Protein AF-A0A800CDN9-F1 (afdb_monomer)

Nearest PDB structures (foldseek):
  4un1-assembly2_C  TM=9.122E-01  e=7.884E-04  Desulfovibrio desulfuricans
  4czd-assembly2_D  TM=8.845E-01  e=5.701E-03  Desulfovibrio desulfuricans
  2efo-assembly1_A  TM=8.044E-01  e=6.541E-02  Sulfurisphaera tokodaii str. 7
  2l7m-assembly1_P  TM=6.848E-01  e=1.889E+00  Homo sapiens
  2lkx-assembly1_A  TM=4.876E-01  e=1.115E+00  Homo sapiens

Sequence (70 aa):
MDAIDRAIINNLQKGFPICVRPYQQAAEAIGIDEEELIQRLQTMLEDKRLSRFGPLYHAERMGGGLSLCA

Mean predicted aligned error: 6.23 Å

Foldseek 3Di:
DDPLLVLLVVQCVVHFDDDPLRLQVSQVVSVHHSVVSVVSVVVCCVVCVDVDDDDDDDVVVVVDDDDDDD

Radius of gyration: 14.91 Å; Cα contacts (8 Å, |Δi|>4): 40; chains: 1; bounding box: 44×17×28 Å

Solvent-accessible surface area (backbone atoms only — not comparable to full-atom values): 4545 Å² total; per-residue (Å²): 132,58,74,63,58,49,49,50,53,64,50,51,73,79,48,74,67,91,61,98,56,32,58,48,57,54,15,58,77,73,75,50,52,42,68,58,49,52,52,53,51,50,52,32,43,75,72,55,77,34,88,75,88,77,90,84,79,64,50,62,84,72,77,43,87,86,76,90,82,129

Structure (mmCIF, N/CA/C/O back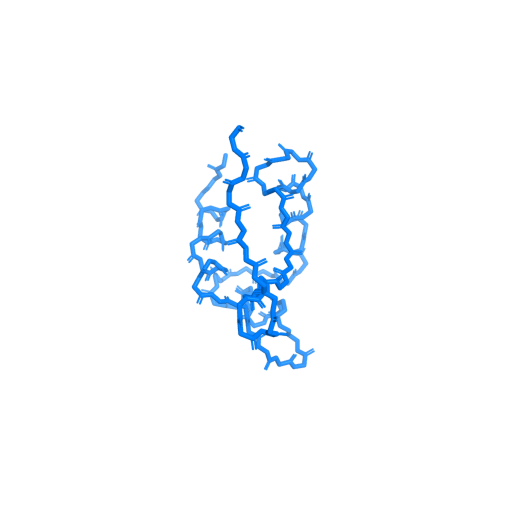bone):
data_AF-A0A800CDN9-F1
#
_entry.id   AF-A0A800CDN9-F1
#
loop_
_atom_site.group_PDB
_atom_site.id
_atom_site.type_symbol
_atom_site.label_atom_id
_atom_site.label_alt_id
_atom_site.label_comp_id
_atom_site.label_asym_id
_atom_site.label_entity_id
_atom_site.label_seq_id
_atom_site.pdbx_PDB_ins_code
_atom_site.Cartn_x
_atom_site.Cartn_y
_atom_site.Cartn_z
_atom_site.occupancy
_atom_site.B_iso_or_equiv
_atom_site.auth_seq_id
_atom_site.auth_comp_id
_atom_site.auth_asym_id
_atom_site.auth_atom_id
_atom_site.pdbx_PDB_model_num
ATOM 1 N N . MET A 1 1 ? -2.729 -2.533 15.843 1.00 70.06 1 MET A N 1
ATOM 2 C CA . MET A 1 1 ? -2.911 -2.925 14.435 1.00 70.06 1 MET A CA 1
ATOM 3 C C . MET A 1 1 ? -4.113 -3.833 14.387 1.00 70.06 1 MET A C 1
ATOM 5 O O . MET A 1 1 ? -4.071 -4.905 14.994 1.00 70.06 1 MET A O 1
ATOM 9 N N . ASP A 1 2 ? -5.195 -3.341 13.804 1.00 89.69 2 ASP A N 1
ATOM 10 C CA . ASP A 1 2 ? -6.464 -4.061 13.733 1.00 89.69 2 ASP A CA 1
ATOM 11 C C . ASP A 1 2 ? -6.483 -5.060 12.555 1.00 89.69 2 ASP A C 1
ATOM 13 O O . ASP A 1 2 ? -5.460 -5.319 11.907 1.00 89.69 2 ASP A O 1
ATOM 17 N N . ALA A 1 3 ? -7.630 -5.703 12.323 1.00 93.06 3 ALA A N 1
ATOM 18 C CA . ALA A 1 3 ? -7.782 -6.670 11.239 1.00 93.06 3 ALA A CA 1
ATOM 19 C C . ALA A 1 3 ? -7.691 -6.022 9.844 1.00 93.06 3 ALA A C 1
ATOM 21 O O . ALA A 1 3 ? -7.171 -6.652 8.922 1.00 93.06 3 ALA A O 1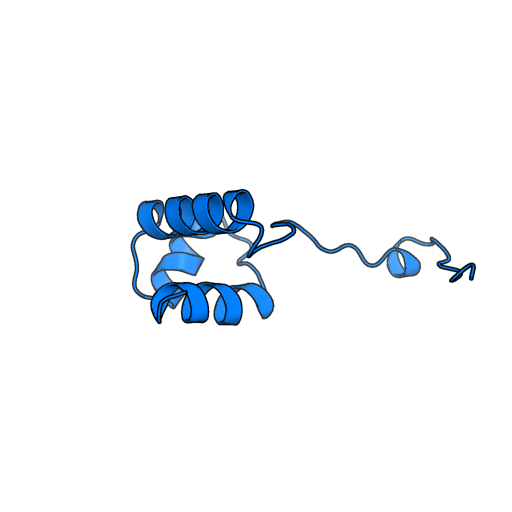
ATOM 22 N N . ILE A 1 4 ? -8.146 -4.774 9.700 1.00 93.19 4 ILE A N 1
ATOM 23 C CA . ILE A 1 4 ? -8.147 -4.036 8.432 1.00 93.19 4 ILE A CA 1
ATOM 24 C C . ILE A 1 4 ? -6.723 -3.599 8.093 1.00 93.19 4 ILE A C 1
ATOM 26 O O . ILE A 1 4 ? -6.264 -3.846 6.984 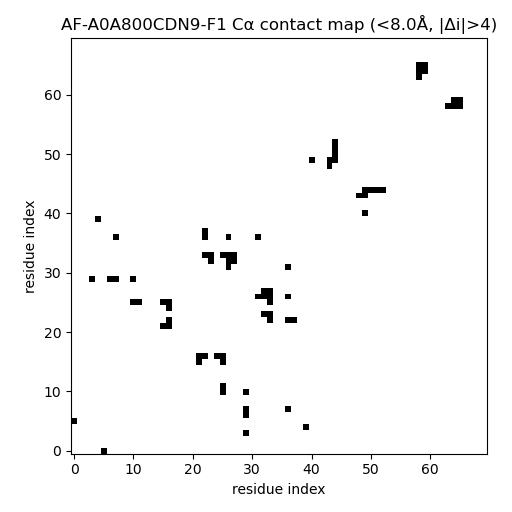1.00 93.19 4 ILE A O 1
ATOM 30 N N . ASP A 1 5 ? -5.968 -3.072 9.056 1.00 92.25 5 ASP A N 1
ATOM 31 C CA . ASP A 1 5 ? -4.557 -2.714 8.888 1.00 92.25 5 ASP A CA 1
ATOM 32 C C . ASP A 1 5 ? -3.730 -3.919 8.412 1.00 92.25 5 ASP A C 1
ATOM 34 O O . ASP A 1 5 ? -2.892 -3.814 7.515 1.00 92.25 5 ASP A O 1
ATOM 38 N N . ARG A 1 6 ? -3.988 -5.102 8.990 1.00 93.06 6 ARG A N 1
ATOM 39 C CA . ARG A 1 6 ? -3.364 -6.361 8.553 1.00 93.06 6 ARG A CA 1
ATOM 40 C C . ARG A 1 6 ? -3.760 -6.722 7.127 1.00 93.06 6 ARG A C 1
ATOM 42 O O . ARG A 1 6 ? -2.900 -7.154 6.362 1.00 93.06 6 ARG A O 1
ATOM 49 N N . ALA A 1 7 ? -5.033 -6.566 6.770 1.00 93.44 7 ALA A N 1
ATOM 50 C CA . ALA A 1 7 ? -5.509 -6.819 5.415 1.00 93.44 7 ALA A CA 1
ATOM 51 C C . ALA A 1 7 ? -4.851 -5.869 4.403 1.00 93.44 7 ALA A C 1
ATOM 53 O O . ALA A 1 7 ? -4.370 -6.340 3.375 1.00 93.44 7 ALA A O 1
ATOM 54 N N . ILE A 1 8 ? -4.736 -4.577 4.735 1.00 93.19 8 ILE A N 1
ATOM 55 C CA . ILE A 1 8 ? -4.035 -3.564 3.935 1.00 93.19 8 ILE A CA 1
ATOM 56 C C . ILE A 1 8 ? -2.591 -3.999 3.693 1.00 93.19 8 ILE A C 1
ATOM 58 O O . ILE A 1 8 ? -2.184 -4.156 2.544 1.00 93.19 8 ILE A O 1
ATOM 62 N N . ILE A 1 9 ? -1.825 -4.270 4.751 1.00 91.69 9 ILE A N 1
ATOM 63 C CA . ILE A 1 9 ? -0.411 -4.649 4.621 1.00 91.69 9 ILE A CA 1
ATOM 64 C C . ILE A 1 9 ? -0.259 -5.918 3.773 1.00 91.69 9 ILE A C 1
ATOM 66 O O . ILE A 1 9 ? 0.530 -5.936 2.830 1.00 91.69 9 ILE A O 1
ATOM 70 N N . ASN A 1 10 ? -1.044 -6.9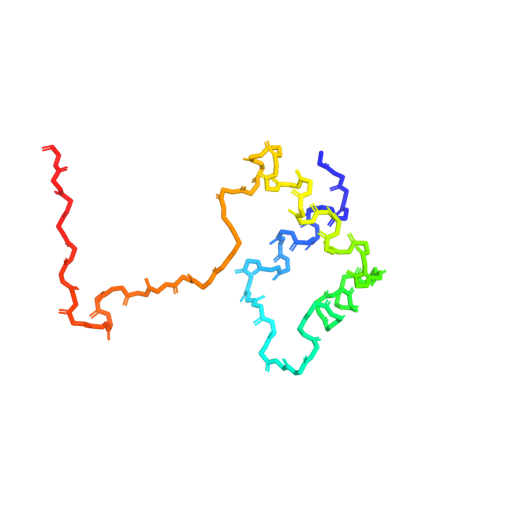58 4.055 1.00 91.44 10 ASN A N 1
ATOM 71 C CA . ASN A 1 10 ? -0.958 -8.230 3.336 1.00 91.44 10 ASN A CA 1
ATOM 72 C C . ASN A 1 10 ? -1.355 -8.117 1.857 1.00 91.44 10 ASN A C 1
ATOM 74 O O . ASN A 1 10 ? -0.838 -8.868 1.027 1.00 91.44 10 ASN A O 1
ATOM 78 N N . ASN A 1 11 ? -2.297 -7.232 1.522 1.00 90.88 11 ASN A N 1
ATOM 79 C CA . ASN A 1 11 ? -2.725 -7.021 0.143 1.00 90.88 11 ASN A CA 1
ATOM 80 C C . ASN A 1 11 ? -1.663 -6.219 -0.624 1.00 90.88 11 ASN A C 1
ATOM 82 O O . ASN A 1 11 ? -1.157 -6.685 -1.644 1.00 90.88 11 ASN A O 1
ATOM 86 N N . LEU A 1 12 ? -1.224 -5.089 -0.061 1.00 89.06 12 LEU A N 1
ATOM 87 C CA . LEU A 1 12 ? -0.286 -4.177 -0.718 1.00 89.06 12 LEU A CA 1
ATOM 88 C C . LEU A 1 12 ? 1.137 -4.741 -0.850 1.00 89.06 12 LEU A C 1
ATOM 90 O O . LEU A 1 12 ? 1.866 -4.362 -1.765 1.00 89.06 12 LEU A O 1
ATOM 94 N N . GLN A 1 13 ? 1.540 -5.682 0.010 1.00 87.25 13 GLN A N 1
ATOM 95 C CA . GLN A 1 13 ? 2.820 -6.389 -0.123 1.00 87.25 13 GLN A CA 1
ATOM 96 C C . GLN A 1 13 ? 2.903 -7.274 -1.373 1.00 87.25 13 GLN A C 1
ATOM 98 O O . GLN A 1 13 ? 4.002 -7.513 -1.873 1.00 87.25 13 GLN A O 1
ATOM 103 N N . LYS A 1 14 ? 1.769 -7.766 -1.887 1.00 85.25 14 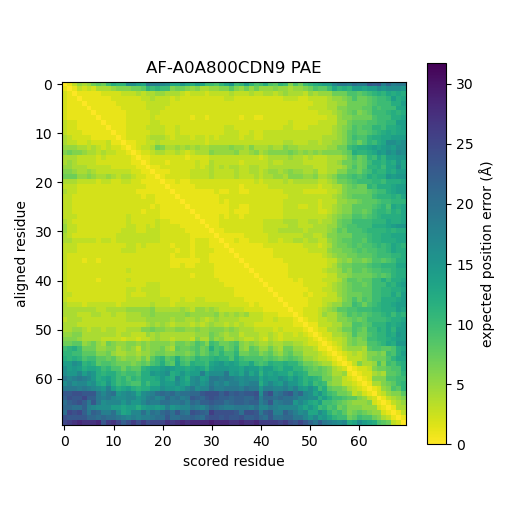LYS A N 1
ATOM 104 C CA . LYS A 1 14 ? 1.738 -8.570 -3.121 1.00 85.25 14 LYS A CA 1
ATOM 105 C C . LYS A 1 14 ? 1.903 -7.706 -4.369 1.00 85.25 14 LYS A C 1
ATOM 107 O O . LYS A 1 14 ? 2.291 -8.214 -5.418 1.00 85.25 14 LYS A O 1
ATOM 112 N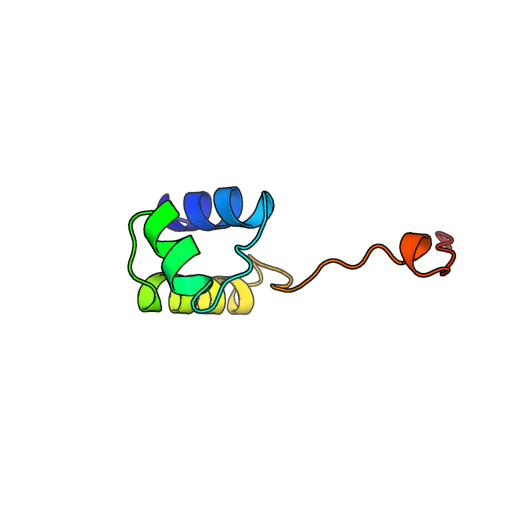 N . GLY A 1 15 ? 1.611 -6.417 -4.248 1.00 85.12 15 GLY A N 1
ATOM 113 C CA . GLY A 1 15 ? 1.693 -5.437 -5.315 1.00 85.12 15 GLY A CA 1
ATOM 114 C C . GLY A 1 15 ? 0.704 -4.300 -5.092 1.00 85.12 15 GLY A C 1
ATOM 115 O O . GLY A 1 15 ? -0.244 -4.416 -4.319 1.00 85.12 15 GLY A O 1
ATOM 116 N N . PHE A 1 16 ? 0.927 -3.199 -5.803 1.00 88.94 16 PHE A N 1
ATOM 117 C CA . PHE A 1 16 ? 0.011 -2.065 -5.845 1.00 88.94 16 PHE A CA 1
ATOM 118 C C . PHE A 1 16 ? -0.557 -1.948 -7.268 1.00 88.94 16 PHE A C 1
ATOM 120 O O . PHE A 1 16 ? 0.223 -2.047 -8.222 1.00 88.94 16 PHE A O 1
ATOM 127 N N . PRO A 1 17 ? -1.883 -1.796 -7.446 1.00 90.50 17 PRO A N 1
ATOM 128 C CA . PRO A 1 17 ? -2.492 -1.734 -8.772 1.00 90.50 17 PRO A CA 1
ATOM 129 C C . PRO A 1 17 ? -1.954 -0.545 -9.580 1.00 90.50 17 PRO A C 1
ATOM 131 O O . PRO A 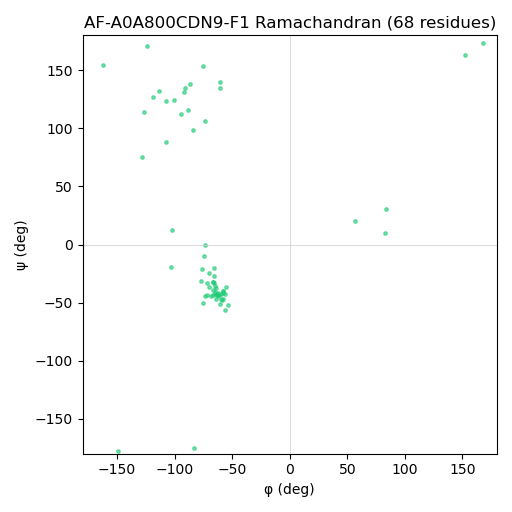1 17 ? -1.766 0.550 -9.056 1.00 90.50 17 PRO A O 1
ATOM 134 N N . ILE A 1 18 ? -1.720 -0.763 -10.877 1.00 91.75 18 ILE A N 1
ATOM 135 C CA . ILE A 1 18 ? -1.262 0.267 -11.819 1.00 91.75 18 ILE A CA 1
ATOM 136 C C . ILE A 1 18 ? -2.441 0.616 -12.729 1.00 91.75 18 ILE A C 1
ATOM 138 O O . ILE A 1 18 ? -2.649 0.002 -13.773 1.00 91.75 18 ILE A O 1
ATOM 142 N N . CYS A 1 19 ? -3.250 1.575 -12.294 1.00 92.31 19 CYS A N 1
ATOM 143 C CA . CYS A 1 19 ? -4.440 2.043 -12.999 1.00 92.31 19 CYS A CA 1
ATOM 144 C C . CYS A 1 19 ? -4.690 3.531 -12.699 1.00 92.31 19 CYS A C 1
ATOM 146 O O . CYS A 1 19 ? -3.913 4.167 -11.991 1.00 92.31 19 CYS A O 1
ATOM 148 N N . VAL A 1 20 ? -5.776 4.093 -13.241 1.00 94.38 20 VAL A N 1
ATOM 149 C CA . VAL A 1 20 ? -6.121 5.518 -13.071 1.00 94.38 20 VAL A CA 1
ATOM 150 C C . VAL A 1 20 ? -6.452 5.868 -11.614 1.00 94.38 20 VAL A C 1
ATOM 152 O O . VAL A 1 20 ? -6.110 6.957 -11.160 1.00 94.38 20 VAL A O 1
ATOM 155 N N . ARG A 1 21 ? -7.093 4.953 -10.872 1.00 94.25 21 ARG A N 1
ATOM 156 C CA . ARG A 1 21 ? -7.470 5.133 -9.458 1.00 94.25 21 ARG A CA 1
ATOM 157 C C . ARG A 1 21 ? -6.972 3.957 -8.611 1.00 94.25 21 ARG A C 1
ATOM 159 O O . ARG A 1 21 ? -7.751 3.073 -8.253 1.00 94.25 21 ARG A O 1
ATOM 166 N N . PRO A 1 22 ? -5.663 3.903 -8.320 1.00 92.69 22 PRO A N 1
ATOM 167 C CA . PRO A 1 22 ? -5.060 2.728 -7.704 1.00 92.69 22 PRO A CA 1
ATOM 168 C C . PRO A 1 22 ? -5.452 2.566 -6.232 1.00 92.69 22 PRO A C 1
ATOM 170 O O . PRO A 1 22 ? -5.625 1.439 -5.776 1.00 92.69 22 PRO A O 1
ATOM 173 N N . TYR A 1 23 ? -5.658 3.666 -5.500 1.00 93.81 23 TYR A N 1
ATOM 174 C CA . TYR A 1 23 ? -6.138 3.604 -4.118 1.00 93.81 23 TYR A CA 1
ATOM 175 C C . TYR A 1 23 ? -7.580 3.108 -4.052 1.00 93.81 23 TYR A C 1
ATOM 177 O O . TYR A 1 23 ? -7.846 2.198 -3.275 1.00 93.81 23 TYR A O 1
ATOM 185 N N . GLN A 1 24 ? -8.473 3.597 -4.920 1.00 94.88 24 GLN A N 1
ATOM 186 C CA . GLN A 1 24 ? -9.822 3.039 -5.050 1.00 94.88 24 GLN A CA 1
ATOM 187 C C . GLN A 1 24 ? -9.791 1.525 -5.312 1.00 94.88 24 GLN A C 1
ATOM 189 O O . GLN A 1 24 ? -10.412 0.763 -4.578 1.00 94.88 24 GLN A O 1
ATOM 194 N N . GLN A 1 25 ? -9.028 1.063 -6.308 1.00 94.94 25 GLN A N 1
ATOM 195 C CA . GLN A 1 25 ? -8.970 -0.367 -6.632 1.00 94.94 25 GLN A CA 1
ATOM 196 C C . GLN A 1 25 ? -8.373 -1.208 -5.488 1.00 94.94 25 GLN A C 1
ATOM 198 O O . GLN A 1 25 ? -8.814 -2.331 -5.238 1.00 94.94 25 GLN A O 1
ATOM 203 N N . ALA A 1 26 ? -7.368 -0.683 -4.784 1.00 93.94 26 ALA A N 1
ATOM 204 C CA . ALA A 1 26 ? -6.798 -1.344 -3.614 1.00 93.94 26 ALA A CA 1
ATOM 205 C C . ALA A 1 26 ? -7.797 -1.404 -2.445 1.00 93.94 26 ALA A C 1
ATOM 207 O O . ALA A 1 26 ? -7.880 -2.427 -1.767 1.00 93.94 26 ALA A O 1
ATOM 208 N N . ALA A 1 27 ? -8.569 -0.339 -2.229 1.00 94.75 27 ALA A N 1
ATOM 209 C CA . ALA A 1 27 ? -9.587 -0.257 -1.189 1.00 94.75 27 ALA A CA 1
ATOM 210 C C . ALA A 1 27 ? -10.751 -1.225 -1.464 1.00 94.75 27 ALA A C 1
ATOM 212 O O . ALA A 1 27 ? -11.137 -1.985 -0.575 1.00 94.75 27 ALA A O 1
ATOM 213 N N . GLU A 1 28 ? -11.215 -1.308 -2.715 1.00 94.25 28 GLU A N 1
ATOM 214 C CA . GLU A 1 28 ? -12.230 -2.271 -3.163 1.00 94.25 28 GLU A CA 1
ATOM 215 C C . GLU A 1 28 ? -11.803 -3.725 -2.909 1.00 94.25 28 GLU A C 1
ATOM 217 O O . GLU A 1 28 ? -12.603 -4.534 -2.443 1.00 94.25 28 GLU A O 1
ATOM 222 N N . ALA A 1 29 ? -10.527 -4.059 -3.137 1.00 91.44 29 ALA A N 1
ATOM 223 C CA . ALA A 1 29 ? -9.994 -5.398 -2.875 1.00 91.44 29 ALA A CA 1
ATOM 224 C C . ALA A 1 29 ? -9.983 -5.780 -1.380 1.00 91.44 29 ALA A C 1
ATOM 226 O O . ALA A 1 29 ? -9.884 -6.963 -1.045 1.00 91.44 29 ALA A O 1
ATOM 227 N N . ILE A 1 30 ? -10.047 -4.790 -0.489 1.00 92.56 30 ILE A N 1
ATOM 228 C CA . ILE A 1 30 ? -10.052 -4.951 0.972 1.00 92.56 30 ILE A CA 1
ATOM 229 C C . ILE A 1 30 ? -11.475 -4.773 1.536 1.00 92.56 30 ILE A C 1
ATOM 231 O O . ILE A 1 30 ? -11.761 -5.259 2.629 1.00 92.56 30 ILE A O 1
ATOM 235 N N . GLY A 1 31 ? -12.378 -4.144 0.777 1.00 94.75 31 GLY A N 1
ATOM 236 C CA . GLY A 1 31 ? -13.758 -3.863 1.171 1.00 94.75 31 GLY A CA 1
ATOM 237 C C . GLY A 1 31 ? -13.915 -2.594 2.011 1.00 94.75 31 GLY A C 1
ATOM 238 O O . GLY A 1 31 ? -14.797 -2.551 2.865 1.00 94.75 31 GLY A O 1
ATOM 239 N N . ILE A 1 32 ? -13.056 -1.591 1.803 1.00 95.88 32 ILE A N 1
ATOM 240 C CA . ILE A 1 32 ? -13.101 -0.292 2.496 1.00 95.88 32 ILE A CA 1
ATOM 241 C C . ILE A 1 32 ? -13.193 0.863 1.494 1.00 95.88 32 ILE A C 1
ATOM 243 O O . ILE A 1 32 ? -13.045 0.657 0.289 1.00 95.88 32 ILE A O 1
ATOM 247 N N . ASP A 1 33 ? -13.429 2.075 1.995 1.00 96.31 33 ASP A N 1
ATOM 248 C CA . ASP A 1 33 ? -13.408 3.289 1.176 1.00 96.31 33 ASP A CA 1
ATOM 249 C C . ASP A 1 33 ? -11.968 3.717 0.821 1.00 96.31 33 ASP A C 1
ATOM 251 O O . ASP A 1 33 ? -11.010 3.423 1.545 1.00 96.31 33 ASP A O 1
ATOM 255 N N . GLU A 1 34 ? -11.809 4.430 -0.296 1.00 95.94 34 GLU A N 1
ATOM 256 C CA . GLU A 1 34 ? -10.530 5.002 -0.724 1.00 95.94 34 GLU A CA 1
ATOM 257 C C . GLU A 1 34 ? -9.974 5.987 0.316 1.00 95.94 34 GLU A C 1
ATOM 259 O O . GLU A 1 34 ? -8.782 5.938 0.632 1.00 95.94 34 GLU A O 1
ATOM 264 N N . GLU A 1 35 ? -10.822 6.847 0.886 1.00 96.56 35 GLU A N 1
ATOM 265 C CA . GLU A 1 35 ? -10.407 7.823 1.899 1.00 96.56 35 GLU A CA 1
ATOM 266 C C . GLU A 1 35 ? -9.934 7.128 3.181 1.00 96.56 35 GLU A C 1
ATOM 268 O O . GLU A 1 35 ? -8.905 7.506 3.749 1.00 96.56 35 GLU A O 1
ATOM 273 N N . GLU A 1 36 ? -10.630 6.064 3.595 1.00 96.31 36 GLU A N 1
ATOM 274 C CA . GLU A 1 36 ? -10.246 5.271 4.764 1.00 96.31 36 GLU A CA 1
ATOM 275 C C . GLU A 1 36 ? -8.899 4.570 4.543 1.00 96.31 36 GLU A C 1
ATOM 277 O O . GLU A 1 36 ? -8.037 4.584 5.428 1.00 96.31 36 GLU A O 1
ATOM 282 N N . LEU A 1 37 ? -8.673 3.999 3.354 1.00 95.56 37 LEU A N 1
ATOM 283 C CA . LEU A 1 37 ? -7.386 3.397 3.005 1.00 95.56 37 LEU A CA 1
ATOM 284 C C . LEU A 1 37 ? -6.248 4.423 3.111 1.00 95.56 37 LEU A C 1
ATOM 286 O O . LEU A 1 37 ? -5.209 4.129 3.706 1.00 95.56 37 LEU A O 1
ATOM 290 N N . ILE A 1 38 ? -6.434 5.621 2.550 1.00 95.12 38 ILE A N 1
ATOM 291 C CA . ILE A 1 38 ? -5.415 6.680 2.552 1.00 95.12 38 ILE A CA 1
ATOM 292 C C . ILE A 1 38 ? -5.111 7.142 3.979 1.00 95.12 38 ILE A C 1
ATOM 294 O O . ILE A 1 38 ? -3.938 7.222 4.350 1.00 95.12 38 ILE A O 1
ATOM 298 N N . GLN A 1 39 ? -6.138 7.395 4.794 1.00 96.12 39 GLN A N 1
ATOM 299 C CA . GLN A 1 39 ? -5.967 7.804 6.191 1.00 96.12 39 GLN A CA 1
ATOM 300 C C . GLN A 1 39 ? -5.197 6.751 6.990 1.00 96.12 39 GLN A C 1
ATOM 302 O O . GLN A 1 39 ? -4.221 7.072 7.668 1.00 96.12 39 GLN A O 1
ATOM 307 N N . ARG A 1 40 ? -5.564 5.472 6.855 1.00 94.94 40 ARG A N 1
ATOM 308 C CA . ARG A 1 40 ? -4.869 4.372 7.537 1.00 94.94 40 ARG A CA 1
ATOM 309 C C . ARG A 1 40 ? -3.410 4.258 7.107 1.00 94.94 40 ARG A C 1
ATOM 311 O O . ARG A 1 40 ? -2.541 4.052 7.954 1.00 94.94 40 ARG A O 1
ATOM 318 N N . LEU A 1 41 ? -3.119 4.405 5.812 1.00 93.94 41 LEU A N 1
ATOM 319 C CA . LEU A 1 41 ? -1.745 4.406 5.304 1.00 93.94 41 LEU A CA 1
ATOM 320 C C . LEU A 1 41 ? -0.926 5.560 5.893 1.00 93.94 41 LEU A C 1
ATOM 322 O O . LEU A 1 41 ? 0.208 5.335 6.317 1.00 93.94 41 LEU A O 1
ATOM 326 N N . GLN A 1 42 ? -1.498 6.765 5.961 1.00 94.69 42 GLN A N 1
ATOM 327 C CA . GLN A 1 42 ? -0.856 7.931 6.573 1.00 94.69 42 GLN A CA 1
ATOM 328 C C . GLN A 1 42 ? -0.555 7.688 8.054 1.00 94.69 42 GLN A C 1
ATOM 330 O O . GLN A 1 42 ? 0.603 7.790 8.455 1.00 94.69 42 GLN A O 1
ATOM 335 N N . THR A 1 43 ? -1.539 7.246 8.840 1.00 94.81 43 THR A N 1
ATOM 336 C CA . THR A 1 43 ? -1.338 6.923 10.262 1.00 94.81 43 THR A CA 1
ATOM 337 C C . THR A 1 43 ? -0.269 5.847 10.456 1.00 94.81 43 THR A C 1
ATOM 339 O O . THR A 1 43 ? 0.579 5.956 11.337 1.00 94.81 43 THR A O 1
ATOM 342 N N . MET A 1 44 ? -0.248 4.805 9.618 1.00 93.75 44 MET A N 1
ATOM 343 C CA . MET A 1 44 ? 0.767 3.751 9.708 1.00 93.75 44 MET A CA 1
ATOM 344 C C . MET A 1 44 ? 2.183 4.242 9.372 1.00 93.75 44 MET A C 1
ATOM 346 O O . MET A 1 44 ? 3.145 3.714 9.938 1.00 93.75 44 MET A O 1
ATOM 350 N N . LEU A 1 45 ? 2.326 5.216 8.470 1.00 93.19 45 LEU A N 1
ATOM 351 C CA . LEU A 1 45 ? 3.606 5.860 8.157 1.00 93.19 45 LEU A CA 1
ATOM 352 C C . LEU A 1 45 ? 4.071 6.769 9.303 1.00 93.19 45 LEU A C 1
ATOM 354 O O . LEU A 1 45 ? 5.237 6.712 9.692 1.00 93.19 45 LEU A O 1
ATOM 358 N N . GLU A 1 46 ? 3.163 7.560 9.874 1.00 94.31 46 GLU A N 1
ATOM 359 C CA . GLU A 1 46 ? 3.436 8.446 11.014 1.00 94.31 46 GLU A CA 1
ATOM 360 C C . GLU A 1 46 ? 3.860 7.653 12.260 1.00 94.31 46 GLU A C 1
ATOM 362 O O . GLU A 1 46 ? 4.881 7.958 12.881 1.00 94.31 46 GLU A O 1
ATOM 367 N N . ASP A 1 47 ? 3.155 6.557 12.550 1.00 94.31 47 ASP A N 1
ATOM 368 C CA . ASP A 1 47 ? 3.452 5.633 13.651 1.00 94.31 47 ASP A CA 1
ATOM 369 C C . ASP A 1 47 ? 4.686 4.744 13.387 1.00 94.31 47 ASP A C 1
ATOM 371 O O . ASP A 1 47 ? 5.031 3.894 14.214 1.00 94.31 47 ASP A O 1
ATOM 375 N N . LYS A 1 48 ? 5.341 4.883 12.224 1.00 91.62 48 LYS A N 1
ATOM 376 C CA . LYS A 1 48 ? 6.476 4.058 11.765 1.00 91.62 48 LYS A CA 1
ATOM 377 C C . LYS A 1 48 ? 6.189 2.552 11.703 1.00 91.62 48 LYS A C 1
ATOM 379 O O . LYS A 1 48 ? 7.118 1.743 11.680 1.00 91.62 48 LYS A O 1
ATOM 384 N N . ARG A 1 49 ? 4.914 2.152 11.642 1.00 89.38 49 ARG A N 1
ATOM 385 C CA . ARG A 1 49 ? 4.511 0.761 11.356 1.00 89.38 49 ARG A CA 1
ATOM 386 C C . ARG A 1 49 ? 4.800 0.406 9.901 1.00 89.38 49 ARG A C 1
ATOM 388 O O . ARG A 1 49 ? 5.223 -0.709 9.612 1.00 89.38 49 ARG A O 1
ATOM 395 N N . LEU A 1 50 ? 4.621 1.372 9.004 1.00 89.19 50 LEU A N 1
ATOM 396 C CA . LEU A 1 50 ? 5.160 1.358 7.652 1.00 89.19 50 LEU A CA 1
ATOM 397 C C . LEU A 1 50 ? 6.408 2.242 7.621 1.00 89.19 50 LEU A C 1
ATOM 399 O O . LEU A 1 50 ? 6.357 3.413 7.977 1.00 89.19 50 LEU A O 1
ATOM 403 N N . SER A 1 51 ? 7.538 1.686 7.185 1.00 87.62 51 SER A N 1
ATOM 404 C CA . SER A 1 51 ? 8.789 2.446 7.055 1.00 87.62 51 SER A CA 1
ATOM 405 C C . SER A 1 51 ? 8.808 3.338 5.813 1.00 87.62 51 SER A C 1
ATOM 407 O O . SER A 1 51 ? 9.438 4.392 5.815 1.00 87.62 51 SER A O 1
ATOM 409 N N . ARG A 1 52 ? 8.134 2.906 4.743 1.00 86.50 52 ARG A N 1
ATOM 410 C CA . ARG A 1 52 ? 7.907 3.667 3.511 1.00 86.50 52 ARG A CA 1
ATOM 411 C C . ARG A 1 52 ? 6.758 3.060 2.715 1.00 86.50 52 ARG A C 1
ATOM 413 O O . ARG A 1 52 ? 6.544 1.850 2.771 1.00 86.50 52 ARG A O 1
ATOM 420 N N . PHE A 1 53 ? 6.103 3.881 1.903 1.00 86.25 53 PHE A N 1
ATOM 421 C CA . PHE A 1 53 ? 5.148 3.437 0.895 1.00 86.25 53 PHE A CA 1
ATOM 422 C C . PHE A 1 53 ? 5.550 4.020 -0.460 1.00 86.25 53 PHE A C 1
ATOM 424 O O . PHE A 1 53 ? 5.577 5.235 -0.635 1.00 86.25 53 PHE A O 1
ATOM 431 N N . GLY A 1 54 ? 5.950 3.159 -1.394 1.00 82.62 54 GLY A N 1
ATOM 432 C CA . GLY A 1 54 ? 6.462 3.591 -2.689 1.00 82.62 54 GLY A CA 1
ATO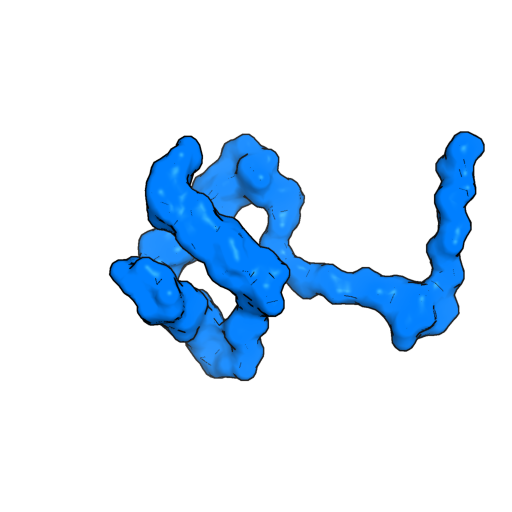M 433 C C . GLY 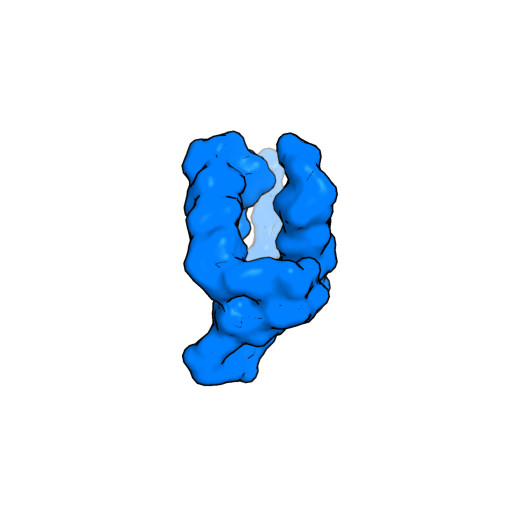A 1 54 ? 7.123 2.461 -3.476 1.00 82.62 54 GLY A C 1
ATOM 434 O O . GLY A 1 54 ? 7.293 1.356 -2.951 1.00 82.62 54 GLY A O 1
ATOM 435 N N . PRO A 1 55 ? 7.496 2.727 -4.737 1.00 76.31 55 PRO A N 1
ATOM 436 C CA . PRO A 1 55 ? 8.098 1.728 -5.607 1.00 76.31 55 PRO A CA 1
ATOM 437 C C . PRO A 1 55 ? 9.414 1.199 -5.026 1.00 76.31 55 PRO A C 1
ATOM 439 O O . PRO A 1 55 ? 10.272 1.959 -4.570 1.00 76.31 55 PRO A O 1
ATOM 442 N N . LEU A 1 56 ? 9.580 -0.124 -5.071 1.00 78.19 56 LEU A N 1
ATOM 443 C CA . LEU A 1 56 ? 10.848 -0.787 -4.793 1.00 78.19 56 LEU A CA 1
ATOM 444 C C . LEU A 1 56 ? 11.582 -1.009 -6.116 1.00 78.19 56 LEU A C 1
ATOM 446 O O . LEU A 1 56 ? 11.160 -1.818 -6.939 1.00 78.19 56 LEU A O 1
ATOM 450 N N . TYR A 1 57 ? 12.693 -0.307 -6.309 1.00 75.31 57 TYR A N 1
ATOM 451 C CA . TYR A 1 57 ? 13.533 -0.490 -7.487 1.00 75.31 57 TYR A CA 1
ATOM 452 C C . TYR A 1 57 ? 14.624 -1.528 -7.219 1.00 75.31 57 TYR A C 1
ATOM 454 O O . TYR A 1 57 ? 15.350 -1.442 -6.228 1.00 75.31 57 TYR A O 1
ATOM 462 N N . HIS A 1 58 ? 14.776 -2.487 -8.132 1.00 71.19 58 HIS A N 1
ATOM 463 C CA . HIS A 1 58 ? 15.907 -3.411 -8.133 1.00 71.19 58 HIS A CA 1
ATOM 464 C C . HIS A 1 58 ? 17.100 -2.757 -8.839 1.00 71.19 58 HIS A C 1
ATOM 466 O O . HIS A 1 58 ? 17.166 -2.762 -10.068 1.00 71.19 58 HIS A O 1
ATOM 472 N N . ALA A 1 59 ? 18.038 -2.200 -8.065 1.00 72.81 59 ALA A N 1
ATOM 473 C CA . ALA A 1 59 ? 19.209 -1.487 -8.590 1.00 72.81 59 ALA A CA 1
ATOM 474 C C . ALA A 1 59 ? 20.052 -2.336 -9.564 1.00 72.81 59 ALA A C 1
ATOM 476 O O . ALA A 1 59 ? 20.496 -1.820 -10.588 1.00 72.81 59 ALA A O 1
ATOM 477 N N . GLU A 1 60 ? 20.174 -3.645 -9.314 1.00 70.06 60 GLU A N 1
ATOM 478 C CA . GLU A 1 60 ? 20.870 -4.591 -10.203 1.00 70.06 60 GLU A CA 1
ATOM 479 C C . GLU A 1 60 ? 20.275 -4.624 -11.614 1.00 70.06 60 GLU A C 1
ATOM 481 O O . GLU A 1 60 ? 21.002 -4.627 -12.605 1.00 70.06 60 GLU A O 1
ATOM 486 N N . ARG A 1 61 ? 18.942 -4.565 -11.730 1.00 76.06 61 ARG A N 1
ATOM 487 C CA . ARG A 1 61 ? 18.262 -4.535 -13.034 1.00 76.06 61 ARG A CA 1
ATOM 488 C C . ARG A 1 61 ? 18.368 -3.184 -13.741 1.00 76.06 61 ARG A C 1
ATOM 490 O O . ARG A 1 61 ? 18.017 -3.097 -14.912 1.00 76.06 61 ARG A O 1
ATOM 497 N N . MET A 1 62 ? 18.857 -2.153 -13.054 1.00 72.19 62 MET A N 1
ATOM 498 C CA . MET A 1 62 ? 19.162 -0.840 -13.628 1.00 72.19 62 MET A CA 1
ATOM 499 C C . MET A 1 62 ? 20.667 -0.636 -13.878 1.00 72.19 62 MET A C 1
ATOM 501 O O . MET A 1 62 ? 21.089 0.485 -14.144 1.00 72.19 62 MET A O 1
ATOM 505 N N . GLY A 1 63 ? 21.483 -1.697 -13.804 1.00 74.94 63 GLY A N 1
ATOM 506 C CA . GLY A 1 63 ? 22.928 -1.632 -14.059 1.00 74.94 63 GLY A CA 1
ATOM 507 C C . GLY A 1 63 ? 23.772 -1.162 -12.868 1.00 74.94 63 GLY A C 1
ATOM 508 O O . GLY A 1 63 ? 24.959 -0.894 -13.036 1.00 74.94 63 GLY A O 1
ATOM 509 N N . GLY A 1 64 ? 23.184 -1.057 -11.672 1.00 70.44 64 GLY A N 1
ATOM 510 C CA . GLY A 1 64 ? 23.901 -0.741 -10.436 1.00 70.44 64 GLY A CA 1
ATOM 511 C C . GLY A 1 64 ? 24.370 -2.000 -9.705 1.00 70.44 64 GLY A C 1
ATOM 512 O O . GLY A 1 64 ? 23.601 -2.939 -9.537 1.00 70.44 64 GLY A O 1
ATOM 513 N N . GLY A 1 65 ? 25.616 -2.022 -9.232 1.00 72.81 65 GLY A N 1
ATOM 514 C CA . GLY A 1 65 ? 26.110 -3.070 -8.335 1.00 72.81 65 GLY A CA 1
ATOM 515 C C . GLY A 1 65 ? 25.806 -2.740 -6.873 1.00 72.81 65 GLY A C 1
ATOM 516 O O . GLY A 1 65 ? 25.966 -1.595 -6.452 1.00 72.81 65 GLY A O 1
ATOM 517 N N . LEU A 1 66 ? 25.387 -3.734 -6.090 1.00 73.50 66 LEU A N 1
ATOM 518 C CA . LEU A 1 66 ? 25.263 -3.624 -4.636 1.00 73.50 66 LEU A CA 1
ATOM 519 C C . LEU A 1 66 ? 26.385 -4.449 -4.000 1.00 73.50 66 LEU A C 1
ATOM 521 O O . LEU A 1 66 ? 26.497 -5.642 -4.266 1.00 73.50 66 LEU A O 1
ATOM 525 N N . SER A 1 67 ? 27.208 -3.825 -3.158 1.00 77.44 67 SER A N 1
ATOM 526 C CA . SER A 1 67 ? 28.144 -4.533 -2.283 1.00 77.44 67 SER A CA 1
ATOM 527 C C . SER A 1 67 ? 27.787 -4.207 -0.840 1.00 77.44 67 SER A C 1
ATOM 529 O O . SER A 1 67 ? 27.648 -3.038 -0.480 1.00 77.44 67 SER A O 1
ATOM 531 N N . LEU A 1 68 ? 27.605 -5.242 -0.024 1.00 68.94 68 LEU A N 1
ATOM 532 C CA . LEU A 1 68 ? 27.473 -5.100 1.421 1.00 68.94 68 LEU A CA 1
ATOM 533 C C . LEU A 1 68 ? 28.861 -4.785 1.984 1.00 68.94 68 LEU A C 1
ATOM 535 O O . LEU A 1 68 ? 29.719 -5.662 2.037 1.00 68.94 68 LEU A O 1
ATOM 539 N N . CYS A 1 69 ? 29.085 -3.537 2.388 1.00 60.25 69 CYS A N 1
ATOM 540 C CA . CYS A 1 69 ? 30.247 -3.181 3.195 1.00 60.25 69 CYS A CA 1
ATOM 541 C C . CYS A 1 69 ? 29.877 -3.357 4.670 1.00 60.25 69 CYS A C 1
ATOM 543 O O . CYS A 1 69 ? 28.965 -2.682 5.153 1.00 60.25 69 CYS A O 1
ATOM 545 N N . ALA A 1 70 ? 30.551 -4.297 5.333 1.00 60.28 70 ALA A N 1
ATOM 546 C CA . ALA A 1 70 ? 30.497 -4.507 6.778 1.00 60.28 70 ALA A CA 1
ATOM 547 C C . ALA A 1 70 ? 31.545 -3.646 7.494 1.00 60.28 70 ALA A C 1
ATOM 549 O O . ALA A 1 70 ? 32.613 -3.405 6.883 1.00 60.28 70 ALA A O 1
#

Secondary structure (DSSP, 8-state):
--HHHHHHHHHHTT----SSSHHHHHHHHHTS-HHHHHHHHHHHHHTTSSS--S----GGGGT-------

pLDDT: mean 87.35, std 9.56, range [60.25, 96.56]